Protein AF-A0A343URX8-F1 (afdb_monomer)

Foldseek 3Di:
DQDLPLLLLLLCCLQPPPDPNPVDDDPDPQVNQVSNLVSNLSSLLRRACPKPVHFPQSVVLSVQLCVQSPRDRDDPVSNQVSLQSSQVSRQVRRPQWNKDFQPDTQDDDDPDPHRSRNSSSRSCSSSVSRQNIWIFGPDPPRDIDTTD

Structure (mmCIF, N/CA/C/O backbone):
data_AF-A0A343URX8-F1
#
_entry.id   AF-A0A343URX8-F1
#
loop_
_atom_site.group_PDB
_atom_site.id
_atom_site.type_symbol
_atom_site.label_atom_id
_atom_site.label_alt_id
_atom_site.label_comp_id
_atom_site.label_asym_id
_atom_site.label_entity_id
_atom_site.label_seq_id
_atom_site.pdbx_PDB_ins_code
_atom_site.Cartn_x
_atom_site.Cartn_y
_atom_site.Cartn_z
_atom_site.occupancy
_atom_site.B_iso_or_equiv
_atom_site.auth_seq_id
_atom_site.auth_comp_id
_atom_site.auth_asym_id
_atom_site.auth_atom_id
_atom_site.pdbx_PDB_model_num
ATOM 1 N N . MET A 1 1 ? -11.738 -3.438 5.308 1.00 87.19 1 MET A N 1
ATOM 2 C CA . MET A 1 1 ? -10.927 -4.626 5.073 1.00 87.19 1 MET A CA 1
ATOM 3 C C . MET A 1 1 ? -9.688 -4.323 4.247 1.00 87.19 1 MET A C 1
ATOM 5 O O . MET A 1 1 ? -9.811 -3.884 3.107 1.00 87.19 1 MET A O 1
ATOM 9 N N . ILE A 1 2 ? -8.523 -4.577 4.834 1.00 93.62 2 ILE A N 1
ATOM 10 C CA . ILE A 1 2 ? -7.185 -4.583 4.261 1.00 93.62 2 ILE A CA 1
ATOM 11 C C . ILE A 1 2 ? -7.082 -5.764 3.288 1.00 93.62 2 ILE A C 1
ATOM 13 O O . ILE A 1 2 ? -7.114 -6.930 3.699 1.00 93.62 2 ILE A O 1
ATOM 17 N N . SER A 1 3 ? -6.958 -5.456 1.996 1.00 96.25 3 SER A N 1
ATOM 18 C CA . SER A 1 3 ? -7.017 -6.428 0.900 1.00 96.25 3 SER A CA 1
ATOM 19 C C . SER A 1 3 ? -5.639 -6.737 0.304 1.00 96.25 3 SER A C 1
ATOM 21 O O . SER A 1 3 ? -5.096 -5.968 -0.490 1.00 96.25 3 SER A O 1
ATOM 23 N N . GLU A 1 4 ? -5.095 -7.909 0.643 1.00 96.38 4 GLU A N 1
ATOM 24 C CA . GLU A 1 4 ? -3.841 -8.419 0.063 1.00 96.38 4 GLU A CA 1
ATOM 25 C C . GLU A 1 4 ? -3.935 -8.629 -1.451 1.00 96.38 4 GLU A C 1
ATOM 27 O O . GLU A 1 4 ? -2.989 -8.326 -2.174 1.00 96.38 4 GLU A O 1
ATOM 32 N N . SER A 1 5 ? -5.077 -9.111 -1.949 1.00 96.50 5 SER A N 1
ATOM 33 C CA . SER A 1 5 ? -5.273 -9.332 -3.383 1.00 96.50 5 SER A CA 1
ATOM 34 C C . SER A 1 5 ? -5.309 -8.019 -4.162 1.00 96.50 5 SER A C 1
ATOM 36 O O . SER A 1 5 ? -4.721 -7.941 -5.239 1.00 96.50 5 SER A O 1
ATOM 38 N N . ALA A 1 6 ? -5.922 -6.967 -3.605 1.00 97.06 6 ALA A N 1
ATOM 39 C CA . ALA A 1 6 ? -5.910 -5.639 -4.217 1.00 97.06 6 ALA A CA 1
ATOM 40 C C . ALA A 1 6 ? -4.491 -5.049 -4.243 1.00 97.06 6 ALA A C 1
ATOM 42 O O . ALA A 1 6 ? -4.066 -4.520 -5.268 1.00 97.06 6 ALA A O 1
ATOM 43 N N . PHE A 1 7 ? -3.725 -5.218 -3.157 1.00 97.38 7 PHE A N 1
ATOM 44 C CA . PHE A 1 7 ? -2.315 -4.824 -3.125 1.00 97.38 7 PHE A CA 1
ATOM 45 C C . PHE A 1 7 ? -1.500 -5.532 -4.210 1.00 97.38 7 PHE A C 1
ATOM 47 O O . PHE A 1 7 ? -0.779 -4.888 -4.971 1.00 97.38 7 PHE A O 1
ATOM 54 N N . LYS A 1 8 ? -1.622 -6.865 -4.281 1.00 96.94 8 LYS A N 1
ATOM 55 C CA . LYS A 1 8 ? -0.909 -7.696 -5.255 1.00 96.94 8 LYS A CA 1
ATOM 56 C C . LYS A 1 8 ? -1.239 -7.263 -6.682 1.00 96.94 8 LYS A C 1
ATOM 58 O O . LYS A 1 8 ? -0.317 -7.034 -7.453 1.00 96.94 8 LYS A O 1
ATOM 63 N N . THR A 1 9 ? -2.522 -7.082 -6.995 1.00 96.81 9 THR A N 1
ATOM 64 C CA . THR A 1 9 ? -2.981 -6.682 -8.337 1.00 96.81 9 THR A CA 1
ATOM 65 C C . THR A 1 9 ? -2.315 -5.379 -8.789 1.00 96.81 9 THR A C 1
ATOM 67 O O . THR A 1 9 ? -1.839 -5.271 -9.913 1.00 96.81 9 THR A O 1
ATOM 70 N N . GLU A 1 10 ? -2.221 -4.378 -7.909 1.00 97.19 10 GLU A N 1
ATOM 71 C CA . GLU A 1 10 ? -1.545 -3.117 -8.240 1.00 97.19 10 GLU A CA 1
ATOM 72 C C . GLU A 1 10 ? -0.019 -3.252 -8.330 1.00 97.19 10 GLU A C 1
ATOM 74 O O . GLU A 1 10 ? 0.597 -2.588 -9.165 1.00 97.19 10 GLU A O 1
ATOM 79 N N . LEU A 1 11 ? 0.603 -4.106 -7.508 1.00 95.25 11 LEU A N 1
ATOM 80 C CA . LEU A 1 11 ? 2.029 -4.412 -7.640 1.00 95.25 11 LEU A CA 1
ATOM 81 C C . LEU A 1 11 ? 2.346 -5.030 -9.005 1.00 95.25 11 LEU A C 1
ATOM 83 O O . LEU A 1 11 ? 3.296 -4.619 -9.673 1.00 95.25 11 L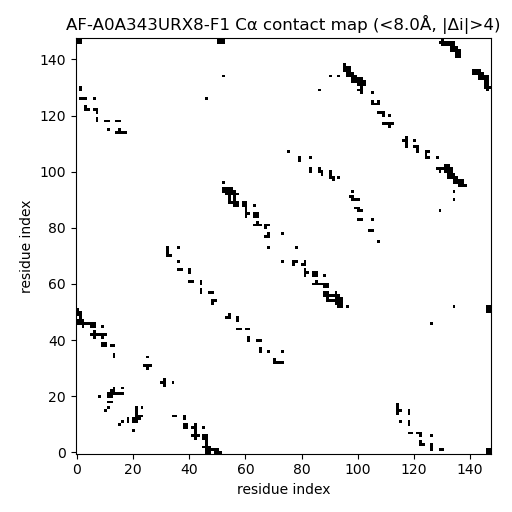EU A O 1
ATOM 87 N N . GLU A 1 12 ? 1.551 -6.012 -9.426 1.00 95.69 12 GLU A N 1
ATOM 88 C CA . GLU A 1 12 ? 1.781 -6.797 -10.641 1.00 95.69 12 GLU A CA 1
ATOM 89 C C . GLU A 1 12 ? 1.890 -5.944 -11.899 1.00 95.69 12 GLU A C 1
ATOM 91 O O . GLU A 1 12 ? 2.728 -6.231 -12.755 1.00 95.69 12 GLU A O 1
ATOM 96 N N . LYS A 1 13 ? 1.158 -4.828 -11.944 1.00 94.88 13 LYS A N 1
ATOM 97 C CA . LYS A 1 13 ? 1.193 -3.842 -13.033 1.00 94.88 13 LYS A CA 1
ATOM 98 C C . LYS A 1 13 ? 2.590 -3.328 -13.370 1.00 94.88 13 LYS A C 1
ATOM 100 O O . LYS A 1 13 ? 2.815 -2.893 -14.499 1.00 94.88 13 LYS A O 1
ATOM 105 N N . PHE A 1 14 ? 3.521 -3.345 -12.416 1.00 91.12 14 PHE A N 1
ATOM 106 C CA . PHE A 1 14 ? 4.895 -2.883 -12.622 1.00 91.12 14 PHE A CA 1
ATOM 107 C C . PHE A 1 14 ? 5.973 -3.870 -12.148 1.00 91.12 14 PHE A C 1
ATOM 109 O O . PHE A 1 14 ? 7.136 -3.678 -12.499 1.00 91.12 14 PHE A O 1
ATOM 116 N N . CYS A 1 15 ? 5.619 -4.911 -11.381 1.00 90.19 15 CYS A N 1
ATOM 117 C CA . CYS A 1 15 ? 6.564 -5.918 -10.885 1.00 90.19 15 CYS A CA 1
ATOM 118 C C . CYS A 1 15 ? 6.564 -7.231 -11.679 1.00 90.19 15 CYS A C 1
ATOM 120 O O . CYS A 1 15 ? 7.556 -7.948 -11.596 1.00 90.19 15 CYS A O 1
ATOM 122 N N . ASN A 1 16 ? 5.488 -7.576 -12.401 1.00 94.50 16 ASN A N 1
ATOM 123 C CA . ASN A 1 16 ? 5.309 -8.911 -12.976 1.00 94.50 16 ASN A CA 1
ATOM 124 C C . ASN A 1 16 ? 5.042 -8.852 -14.492 1.00 94.50 16 ASN A C 1
ATOM 126 O O . ASN A 1 16 ? 3.891 -8.669 -14.884 1.00 94.50 16 ASN A O 1
ATOM 130 N N . PRO A 1 17 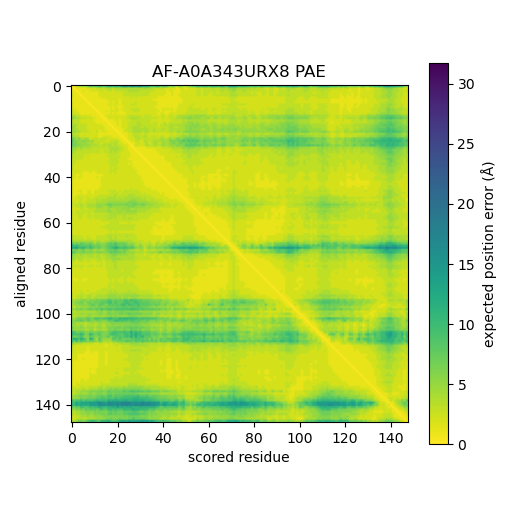? 6.052 -9.076 -15.354 1.00 93.00 17 PRO A N 1
ATOM 131 C CA . PRO A 1 17 ? 5.879 -9.033 -16.808 1.00 93.00 17 PRO A CA 1
ATOM 132 C C . PRO A 1 17 ? 4.974 -10.138 -17.371 1.00 93.00 17 PRO A C 1
ATOM 134 O O . PRO A 1 17 ? 4.579 -10.070 -18.532 1.00 93.00 17 PRO A O 1
ATOM 137 N N . HIS A 1 18 ? 4.644 -11.159 -16.576 1.00 93.81 18 HIS A N 1
ATOM 138 C CA . HIS A 1 18 ? 3.724 -12.227 -16.969 1.00 93.81 18 HIS A CA 1
ATOM 139 C C . HIS A 1 18 ? 2.278 -11.967 -16.523 1.00 93.81 18 HIS A C 1
ATOM 141 O O . HIS A 1 18 ? 1.394 -12.758 -16.851 1.00 93.81 18 HIS A O 1
ATOM 147 N N . SER A 1 19 ? 2.022 -10.893 -15.768 1.00 93.81 19 SER A N 1
ATOM 148 C CA . SER A 1 19 ? 0.663 -10.522 -15.374 1.00 93.81 19 SER A CA 1
ATOM 149 C C . SER A 1 19 ? -0.114 -9.963 -16.573 1.00 93.81 19 SER A C 1
ATOM 151 O O . SER A 1 19 ? 0.445 -9.173 -17.340 1.00 93.81 19 SER A O 1
ATOM 153 N N . PRO A 1 20 ? -1.411 -10.296 -16.727 1.00 92.38 20 PRO A N 1
ATOM 154 C CA . PRO A 1 20 ? -2.267 -9.655 -17.726 1.00 92.38 20 PRO A CA 1
ATOM 155 C C . PRO A 1 20 ? -2.423 -8.143 -17.500 1.00 92.38 20 PRO A C 1
ATOM 157 O O . PRO A 1 20 ? -2.730 -7.419 -18.444 1.00 92.38 20 PRO A O 1
ATOM 160 N N . ASP A 1 21 ? -2.182 -7.664 -16.277 1.00 91.75 21 ASP A N 1
ATOM 161 C CA . ASP A 1 21 ? -2.294 -6.252 -15.907 1.00 91.75 21 ASP A CA 1
ATOM 162 C C . ASP A 1 21 ? -0.970 -5.482 -16.068 1.00 91.75 21 ASP A C 1
ATOM 164 O O . ASP A 1 21 ? -0.901 -4.284 -15.779 1.00 91.75 21 ASP A O 1
ATOM 168 N N . TYR A 1 22 ? 0.100 -6.141 -16.526 1.00 94.06 22 TYR A N 1
ATOM 169 C CA . TYR A 1 22 ? 1.411 -5.519 -16.676 1.00 94.06 22 TYR A CA 1
ATOM 170 C C . TYR A 1 22 ? 1.387 -4.350 -17.671 1.00 94.06 22 TYR A C 1
ATOM 172 O O . TYR A 1 22 ? 0.994 -4.487 -18.828 1.00 94.06 22 TYR A O 1
ATOM 180 N N . LEU A 1 23 ? 1.877 -3.184 -17.243 1.00 92.88 23 LEU A N 1
ATOM 181 C CA . LEU A 1 23 ? 1.834 -1.943 -18.030 1.00 92.88 23 LEU A CA 1
ATOM 182 C C . LEU A 1 23 ? 3.007 -1.791 -19.015 1.00 92.88 23 LEU A C 1
ATOM 184 O O . LEU A 1 23 ? 3.220 -0.706 -19.577 1.00 92.88 23 LEU A O 1
ATOM 188 N N . GLY A 1 24 ? 3.781 -2.858 -19.208 1.00 91.19 24 GLY A N 1
ATOM 189 C CA . GLY A 1 24 ? 4.948 -2.887 -20.079 1.00 91.19 24 GLY A CA 1
ATOM 190 C C . GLY A 1 24 ? 6.182 -2.208 -19.483 1.00 91.19 24 GLY A C 1
ATOM 191 O O . GLY A 1 24 ? 6.104 -1.401 -18.546 1.00 91.19 24 GLY A O 1
ATOM 192 N N . ASP A 1 25 ? 7.330 -2.497 -20.092 1.00 90.31 25 ASP A N 1
ATOM 193 C CA . ASP A 1 25 ? 8.606 -1.940 -19.665 1.00 90.31 25 ASP A CA 1
ATOM 194 C C . ASP A 1 25 ? 8.687 -0.422 -19.923 1.00 90.31 25 ASP A C 1
ATOM 196 O O . ASP A 1 25 ? 8.366 0.069 -21.016 1.00 90.31 25 ASP A O 1
ATOM 200 N N . PRO A 1 26 ? 9.140 0.361 -18.931 1.00 90.94 26 PRO A N 1
ATOM 201 C CA . PRO A 1 26 ? 9.395 1.782 -19.108 1.00 90.94 26 PRO A CA 1
ATOM 202 C C . PRO A 1 26 ? 10.587 2.014 -20.050 1.00 90.94 26 PRO A C 1
ATOM 204 O O . PRO A 1 26 ? 11.646 1.417 -19.900 1.00 90.94 26 PRO A O 1
ATOM 207 N N . GLN A 1 27 ? 10.443 2.959 -20.983 1.00 93.06 27 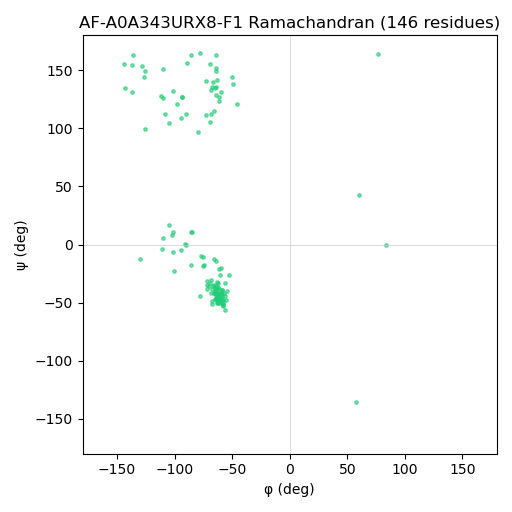GLN A N 1
ATOM 208 C CA . GLN A 1 27 ? 11.481 3.279 -21.978 1.00 93.06 27 GLN A CA 1
ATOM 209 C C . GLN A 1 27 ? 12.663 4.077 -21.404 1.00 93.06 27 GLN A C 1
ATOM 211 O O . GLN A 1 27 ? 13.728 4.149 -22.010 1.00 93.06 27 GLN A O 1
ATOM 216 N N . THR A 1 28 ? 12.480 4.718 -20.246 1.00 93.88 28 THR A N 1
ATOM 217 C CA . THR A 1 28 ? 13.519 5.522 -19.593 1.00 93.88 28 THR A CA 1
ATOM 218 C C . THR A 1 28 ? 13.544 5.260 -18.095 1.00 93.88 28 THR A C 1
ATOM 220 O O . THR A 1 28 ? 12.527 4.921 -17.484 1.00 93.88 28 THR A O 1
ATOM 223 N N . ARG A 1 29 ? 14.707 5.490 -17.475 1.00 91.06 29 ARG A N 1
ATOM 224 C CA . ARG A 1 29 ? 14.887 5.358 -16.023 1.00 91.06 29 ARG A CA 1
ATOM 225 C C . ARG A 1 29 ? 13.927 6.250 -15.233 1.00 91.06 29 ARG A C 1
ATOM 227 O O . ARG A 1 29 ? 13.365 5.802 -14.242 1.00 91.06 29 ARG A O 1
ATOM 234 N N . THR A 1 30 ? 13.711 7.488 -15.674 1.00 92.38 30 THR A N 1
ATOM 235 C CA . THR A 1 30 ? 12.793 8.427 -15.011 1.00 92.38 30 THR A CA 1
ATOM 236 C C . THR A 1 30 ? 11.359 7.902 -15.012 1.00 92.38 30 THR A C 1
ATOM 238 O O . THR A 1 30 ? 10.705 7.912 -13.973 1.00 92.38 30 THR A O 1
ATOM 241 N N . ILE A 1 31 ? 10.890 7.371 -16.148 1.00 91.38 31 ILE A N 1
ATOM 242 C CA . ILE A 1 31 ? 9.554 6.767 -16.242 1.00 91.38 31 ILE A CA 1
ATOM 243 C C . ILE A 1 31 ? 9.473 5.514 -15.363 1.00 91.38 31 ILE A C 1
ATOM 245 O O . ILE A 1 31 ? 8.446 5.289 -14.728 1.00 91.38 31 ILE A O 1
ATOM 249 N N . ALA A 1 32 ? 10.547 4.722 -15.284 1.00 90.94 32 ALA A N 1
ATOM 250 C CA . ALA A 1 32 ? 10.604 3.541 -14.425 1.00 90.94 32 ALA A CA 1
ATOM 251 C C . ALA A 1 32 ? 10.435 3.893 -12.941 1.00 90.94 32 ALA A C 1
ATOM 253 O O . ALA A 1 32 ? 9.598 3.300 -12.264 1.00 90.94 32 ALA A O 1
ATOM 254 N N . ILE A 1 33 ? 11.181 4.892 -12.458 1.00 91.12 33 ILE A N 1
ATOM 255 C CA . ILE A 1 33 ? 11.097 5.377 -11.073 1.00 91.12 33 ILE A CA 1
ATOM 256 C C . ILE A 1 33 ? 9.692 5.903 -10.781 1.00 91.12 33 ILE A C 1
ATOM 258 O O . ILE A 1 33 ? 9.070 5.498 -9.803 1.00 91.12 33 ILE A O 1
ATOM 262 N N . GLN A 1 34 ? 9.159 6.750 -11.664 1.00 92.00 34 GLN A N 1
ATOM 263 C CA . GLN A 1 34 ? 7.817 7.298 -11.511 1.00 92.00 34 GLN A CA 1
ATOM 264 C C . GLN A 1 34 ? 6.765 6.178 -11.436 1.00 92.00 34 GLN A C 1
ATOM 266 O O . GLN A 1 34 ? 5.992 6.120 -10.483 1.00 92.00 34 GLN A O 1
ATOM 271 N N . ARG A 1 35 ? 6.776 5.227 -12.381 1.00 91.56 35 ARG A N 1
ATOM 272 C CA . ARG A 1 35 ? 5.841 4.089 -12.384 1.00 91.56 35 ARG A CA 1
ATOM 273 C C . ARG A 1 35 ? 5.951 3.237 -11.125 1.00 91.56 35 ARG A C 1
ATOM 275 O O . ARG A 1 35 ? 4.915 2.865 -10.586 1.00 91.56 35 ARG A O 1
ATOM 282 N N . ALA A 1 36 ? 7.160 2.963 -10.636 1.00 91.69 36 ALA A N 1
ATOM 283 C CA . ALA A 1 36 ? 7.349 2.223 -9.392 1.00 91.69 36 ALA A CA 1
ATOM 284 C C . ALA A 1 36 ? 6.769 2.987 -8.188 1.00 91.69 36 ALA A C 1
ATOM 286 O O . ALA A 1 36 ? 6.008 2.417 -7.409 1.00 91.69 36 ALA A O 1
ATOM 287 N N . ASN A 1 37 ? 7.052 4.289 -8.069 1.00 93.56 37 ASN A N 1
ATOM 288 C CA . ASN A 1 37 ? 6.542 5.129 -6.981 1.00 93.56 37 ASN A CA 1
ATOM 289 C C . ASN A 1 37 ? 5.004 5.205 -7.009 1.00 93.56 37 ASN A C 1
ATOM 291 O O . ASN A 1 37 ? 4.355 5.035 -5.973 1.00 93.56 37 ASN A O 1
ATOM 295 N N . GLN A 1 38 ? 4.409 5.407 -8.192 1.00 93.56 38 GLN A N 1
ATOM 296 C CA . GLN A 1 38 ? 2.954 5.388 -8.375 1.00 93.56 38 GLN A CA 1
ATOM 297 C C . GLN A 1 38 ? 2.344 4.006 -8.106 1.00 93.56 38 GLN A C 1
ATOM 299 O O . GLN A 1 38 ? 1.285 3.914 -7.488 1.00 93.56 38 GLN A O 1
ATOM 304 N N . GLY A 1 39 ? 2.996 2.937 -8.554 1.00 94.94 39 GLY A N 1
ATOM 305 C CA . GLY A 1 39 ? 2.531 1.571 -8.360 1.00 94.94 39 GLY A CA 1
ATOM 306 C C . GLY A 1 39 ? 2.468 1.194 -6.881 1.00 94.94 39 GLY A C 1
ATOM 307 O O . GLY A 1 39 ? 1.428 0.742 -6.407 1.00 94.94 39 GLY A O 1
ATOM 308 N N . TRP A 1 40 ? 3.527 1.483 -6.120 1.00 95.94 40 TRP A N 1
ATOM 309 C CA . TRP A 1 40 ? 3.554 1.261 -4.672 1.00 95.94 40 TRP A CA 1
ATOM 310 C C . TRP A 1 40 ? 2.450 2.017 -3.930 1.00 95.94 40 TRP A C 1
ATOM 312 O O . TRP A 1 40 ? 1.739 1.431 -3.112 1.00 95.94 40 TRP A O 1
ATOM 322 N N . VAL A 1 41 ? 2.271 3.311 -4.215 1.00 96.69 41 VAL A N 1
ATOM 323 C CA . VAL A 1 41 ? 1.246 4.101 -3.517 1.00 96.69 41 VAL A CA 1
ATOM 324 C C . VAL A 1 41 ? -0.174 3.688 -3.905 1.00 96.69 41 VAL A C 1
ATOM 326 O O . VAL A 1 41 ? -1.080 3.741 -3.072 1.00 96.69 41 VAL A O 1
ATOM 329 N N . ASN A 1 42 ? -0.388 3.260 -5.152 1.00 97.38 42 ASN A N 1
ATOM 330 C CA . ASN A 1 42 ? -1.674 2.727 -5.586 1.00 97.38 42 ASN A CA 1
ATOM 331 C C . ASN A 1 42 ? -1.962 1.385 -4.912 1.00 97.38 42 ASN A C 1
ATOM 333 O O . ASN A 1 42 ? -3.069 1.212 -4.417 1.00 97.38 42 ASN A O 1
ATOM 337 N N . ALA A 1 43 ? -0.971 0.498 -4.790 1.00 97.81 43 ALA A N 1
ATOM 338 C CA . ALA A 1 43 ? -1.117 -0.765 -4.069 1.00 97.81 43 ALA A CA 1
ATOM 339 C C . ALA A 1 43 ? -1.501 -0.554 -2.599 1.00 97.81 43 ALA A C 1
ATOM 341 O O . ALA A 1 43 ? -2.452 -1.168 -2.115 1.00 97.81 43 ALA A O 1
ATOM 342 N N . LEU A 1 44 ? -0.827 0.366 -1.899 1.00 97.56 44 LEU A N 1
ATOM 343 C CA . LEU A 1 44 ? -1.171 0.733 -0.518 1.00 97.56 44 LEU A CA 1
ATOM 344 C C . LEU A 1 44 ? -2.594 1.287 -0.411 1.00 97.56 44 LEU A C 1
ATOM 346 O O . LEU A 1 44 ? -3.359 0.874 0.461 1.00 97.56 44 LEU A O 1
ATOM 350 N N . TYR A 1 45 ? -2.955 2.207 -1.309 1.00 97.44 45 TYR A N 1
ATOM 351 C CA . TYR A 1 45 ? -4.292 2.786 -1.348 1.00 97.44 45 TYR A CA 1
ATOM 352 C C . TYR A 1 45 ? -5.361 1.722 -1.592 1.00 97.44 45 TYR A C 1
ATOM 354 O O . TYR A 1 45 ? -6.313 1.638 -0.829 1.00 97.44 45 TYR A O 1
ATOM 362 N N . GLU A 1 46 ? -5.202 0.879 -2.607 1.00 96.69 46 GLU A N 1
ATOM 363 C CA . GLU A 1 46 ? -6.170 -0.166 -2.939 1.00 96.69 46 GLU A CA 1
ATOM 364 C C . GLU A 1 46 ? -6.267 -1.238 -1.841 1.00 96.69 46 GLU A C 1
ATOM 366 O O . GLU A 1 46 ? -7.374 -1.687 -1.539 1.00 96.69 46 GLU A O 1
ATOM 371 N N . CYS A 1 47 ? -5.156 -1.575 -1.165 1.00 96.12 47 CYS A N 1
ATOM 372 C CA . CYS A 1 47 ? -5.184 -2.451 0.014 1.00 96.12 47 CYS A CA 1
ATOM 373 C C . CYS A 1 47 ? -6.008 -1.829 1.147 1.00 96.12 47 CYS A C 1
ATOM 375 O O . CYS A 1 47 ? -6.785 -2.541 1.774 1.00 96.12 47 CYS A O 1
ATOM 377 N N . ALA A 1 48 ? -5.877 -0.522 1.407 1.00 95.62 48 ALA A N 1
ATOM 378 C CA . ALA A 1 48 ? -6.375 0.100 2.635 1.00 95.62 48 ALA A CA 1
ATOM 379 C C . ALA A 1 48 ? -7.570 1.063 2.472 1.00 95.62 48 ALA A C 1
ATOM 381 O O . ALA A 1 48 ? -8.097 1.541 3.473 1.00 95.62 48 ALA A O 1
ATOM 382 N N . LYS A 1 49 ? -8.053 1.358 1.258 1.00 93.00 49 LYS A N 1
ATOM 383 C CA . LYS A 1 49 ? -9.124 2.358 1.035 1.00 93.00 49 LYS A CA 1
ATOM 384 C C . LYS A 1 49 ? -10.445 2.024 1.731 1.00 93.00 49 LYS A C 1
ATOM 386 O O . LYS A 1 49 ? -11.203 2.927 2.059 1.00 93.00 49 LYS A O 1
ATOM 391 N N . ASN A 1 50 ? -10.696 0.738 1.968 1.00 91.69 50 ASN A N 1
ATOM 392 C CA . ASN A 1 50 ? -11.889 0.238 2.649 1.00 91.69 50 ASN A CA 1
ATOM 393 C C . ASN A 1 50 ? -11.593 -0.213 4.085 1.00 91.69 50 ASN A C 1
ATOM 395 O O . ASN A 1 50 ? -12.366 -1.004 4.622 1.00 91.69 50 ASN A O 1
ATOM 399 N N . ILE A 1 51 ? -10.461 0.190 4.675 1.00 92.88 51 ILE A N 1
ATOM 400 C CA . ILE A 1 51 ? -10.070 -0.147 6.053 1.00 92.88 51 ILE A CA 1
ATOM 401 C C . ILE A 1 51 ? -11.207 0.144 7.038 1.00 92.88 51 ILE A C 1
ATOM 403 O O . ILE A 1 51 ? -11.969 1.088 6.843 1.00 92.88 51 ILE A O 1
ATOM 407 N N . SER A 1 52 ? -11.346 -0.691 8.065 1.00 90.12 52 SER A N 1
ATOM 408 C CA . SER A 1 52 ? -12.250 -0.430 9.181 1.00 90.12 52 SER A CA 1
ATOM 409 C C . SER A 1 52 ? -11.433 -0.165 10.446 1.00 90.12 52 SER A C 1
ATOM 411 O O . SER A 1 52 ? -10.588 -1.001 10.775 1.00 90.12 52 SER A O 1
ATOM 413 N N . PRO A 1 53 ? -11.679 0.948 11.157 1.00 89.94 53 PRO A N 1
ATOM 414 C CA . PRO A 1 53 ? -12.618 2.030 10.828 1.00 89.94 53 PRO A CA 1
ATOM 415 C C . PRO A 1 53 ? -12.254 2.793 9.544 1.00 89.94 53 PRO A C 1
ATOM 417 O O . PRO A 1 53 ? -11.078 2.926 9.211 1.00 89.94 53 PRO A O 1
ATOM 420 N N . VAL A 1 54 ? -13.260 3.309 8.825 1.00 91.62 54 VAL A N 1
ATOM 421 C CA . VAL A 1 54 ? -13.038 4.018 7.550 1.00 91.62 54 VAL A CA 1
ATOM 422 C C . VAL A 1 54 ? -12.225 5.288 7.780 1.00 91.62 54 VAL A C 1
ATOM 424 O O . VAL A 1 54 ? -12.580 6.130 8.604 1.00 91.62 54 VAL A O 1
ATOM 427 N N . SER A 1 55 ? -11.148 5.438 7.009 1.00 94.56 55 SER A N 1
ATOM 428 C CA . SER A 1 55 ? -10.314 6.636 7.023 1.00 94.56 55 SER A CA 1
ATOM 429 C C . SER A 1 55 ? -10.740 7.634 5.948 1.00 94.56 55 SER A C 1
ATOM 431 O O . SER A 1 55 ? -10.754 7.314 4.759 1.00 94.56 55 SER A O 1
ATOM 433 N N . THR A 1 56 ? -10.990 8.885 6.337 1.00 95.12 56 THR A N 1
ATOM 434 C CA . THR A 1 56 ? -11.199 9.997 5.392 1.00 95.12 56 THR A CA 1
ATOM 435 C C . THR A 1 56 ? -9.899 10.481 4.746 1.00 95.12 56 THR A C 1
ATOM 437 O O . THR A 1 56 ? -9.933 11.241 3.780 1.00 95.12 56 THR A O 1
ATOM 440 N N . ASN A 1 57 ? -8.744 10.028 5.245 1.00 96.00 57 ASN A N 1
ATOM 441 C CA . ASN A 1 57 ? -7.425 10.493 4.822 1.00 96.00 57 ASN A CA 1
ATOM 442 C C . ASN A 1 57 ? -6.724 9.534 3.854 1.00 96.00 57 ASN A C 1
ATOM 444 O O . ASN A 1 57 ? -5.553 9.744 3.554 1.00 96.00 57 ASN A O 1
ATOM 448 N N . ALA A 1 58 ? -7.398 8.515 3.308 1.00 93.56 58 ALA A N 1
ATOM 449 C CA . ALA A 1 58 ? -6.764 7.555 2.396 1.00 93.56 58 ALA A CA 1
ATOM 450 C C . ALA A 1 58 ? -6.066 8.228 1.192 1.00 93.56 58 ALA A C 1
ATOM 452 O O . ALA A 1 58 ? -4.953 7.854 0.828 1.00 93.56 58 ALA A O 1
ATOM 453 N N . ASN A 1 59 ? -6.666 9.273 0.608 1.00 95.12 59 ASN A N 1
ATOM 454 C CA . ASN A 1 59 ? -6.029 10.052 -0.463 1.00 95.12 59 ASN A CA 1
ATOM 455 C C . ASN A 1 59 ? -4.881 10.939 0.045 1.00 95.12 59 ASN A C 1
ATOM 457 O O . ASN A 1 59 ? -3.854 11.051 -0.623 1.00 95.12 59 ASN A O 1
ATOM 461 N N . ALA A 1 60 ? -5.022 11.539 1.230 1.00 97.06 60 ALA A N 1
ATOM 462 C CA . ALA A 1 60 ? -3.948 12.315 1.851 1.00 97.06 60 ALA A CA 1
ATOM 463 C C . ALA A 1 60 ? -2.736 11.425 2.183 1.00 97.06 60 ALA A C 1
ATOM 465 O O . ALA A 1 60 ? -1.597 11.840 1.989 1.00 97.06 60 ALA A O 1
ATOM 466 N N . ALA A 1 61 ? -2.970 10.170 2.575 1.00 97.31 61 ALA A N 1
ATOM 467 C CA . ALA A 1 61 ? -1.928 9.179 2.805 1.00 97.31 61 ALA A CA 1
ATOM 468 C C . ALA A 1 61 ? -1.131 8.882 1.526 1.00 97.31 61 ALA A C 1
ATOM 470 O O . ALA A 1 61 ? 0.093 8.758 1.588 1.00 97.31 61 ALA A O 1
ATOM 471 N N . LYS A 1 62 ? -1.782 8.863 0.349 1.00 97.25 62 LYS A N 1
ATOM 472 C CA . LYS A 1 62 ? -1.067 8.759 -0.937 1.00 97.25 62 LYS A CA 1
ATOM 473 C C . LYS A 1 62 ? -0.108 9.927 -1.146 1.00 97.25 62 LYS A C 1
ATOM 475 O O . LYS A 1 62 ? 1.036 9.726 -1.546 1.00 97.25 62 LYS A O 1
ATOM 480 N N . ALA A 1 63 ? -0.578 11.146 -0.892 1.00 96.50 63 ALA A N 1
ATOM 481 C CA . ALA A 1 63 ? 0.238 12.344 -1.045 1.00 96.50 63 ALA A CA 1
ATOM 482 C C . ALA A 1 63 ? 1.417 12.350 -0.059 1.00 96.50 63 ALA A C 1
ATOM 484 O O . ALA A 1 63 ? 2.536 12.652 -0.465 1.00 96.50 63 ALA A O 1
ATOM 485 N N . ALA A 1 64 ? 1.190 11.942 1.194 1.00 97.00 64 ALA A N 1
ATOM 486 C CA . ALA A 1 64 ? 2.240 11.804 2.202 1.00 97.00 64 ALA A CA 1
ATOM 487 C C . ALA A 1 64 ? 3.312 10.791 1.775 1.00 97.00 64 ALA A C 1
ATOM 489 O O . ALA A 1 64 ? 4.499 11.100 1.832 1.00 97.00 64 ALA A O 1
ATOM 490 N N . PHE A 1 65 ? 2.903 9.621 1.268 1.00 96.94 65 PHE A N 1
ATOM 491 C CA . PHE A 1 65 ? 3.826 8.632 0.709 1.00 96.94 65 PHE A CA 1
ATOM 492 C C . PHE A 1 65 ? 4.682 9.245 -0.403 1.00 96.94 65 PHE A C 1
ATOM 494 O O . PHE A 1 65 ? 5.907 9.248 -0.308 1.00 96.94 65 PHE A O 1
ATOM 501 N N . LEU A 1 66 ? 4.042 9.808 -1.435 1.00 95.44 66 LEU A N 1
ATOM 502 C CA . LEU A 1 66 ? 4.732 10.374 -2.598 1.00 95.44 66 LEU A CA 1
ATOM 503 C C . LEU A 1 66 ? 5.651 11.546 -2.228 1.00 95.44 66 LEU A C 1
ATOM 505 O O . LEU A 1 66 ? 6.703 11.700 -2.843 1.00 95.44 66 LEU A O 1
ATOM 509 N N . GLY A 1 67 ? 5.287 12.333 -1.213 1.00 94.75 67 GLY A N 1
ATOM 510 C CA . GLY A 1 67 ? 6.121 13.412 -0.685 1.00 94.75 67 GLY A CA 1
ATOM 511 C C . GLY A 1 67 ? 7.439 12.922 -0.082 1.00 94.75 67 GLY A C 1
ATOM 512 O O . GLY A 1 67 ? 8.444 13.616 -0.203 1.00 94.75 67 GLY A O 1
ATOM 513 N N . ILE A 1 68 ? 7.459 11.722 0.512 1.00 94.94 68 ILE A N 1
ATOM 514 C CA . ILE A 1 68 ? 8.685 11.105 1.041 1.00 94.94 68 ILE A CA 1
ATOM 515 C C . ILE A 1 68 ? 9.532 10.492 -0.072 1.00 94.94 68 ILE A C 1
ATOM 517 O O . ILE A 1 68 ? 10.748 10.663 -0.068 1.00 94.94 68 ILE A O 1
ATOM 521 N N . VAL A 1 69 ? 8.919 9.775 -1.021 1.00 93.25 69 VAL A N 1
ATOM 522 C CA . VAL A 1 69 ? 9.699 9.115 -2.084 1.00 93.25 69 VAL A CA 1
ATOM 523 C C . VAL A 1 69 ? 10.303 10.122 -3.062 1.00 93.25 69 VAL A C 1
ATOM 525 O O . VAL A 1 69 ? 11.400 9.914 -3.579 1.00 93.25 69 V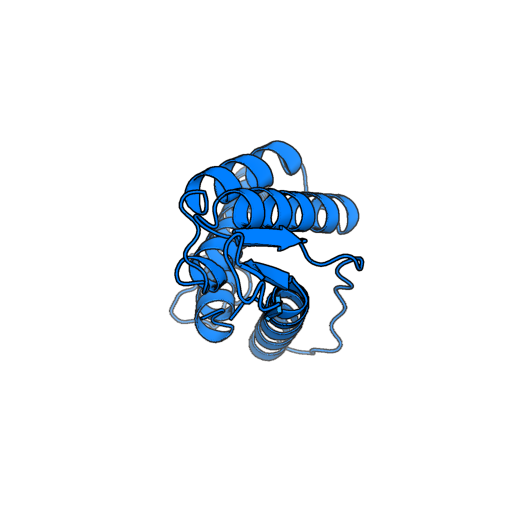AL A O 1
ATOM 528 N N . GLY A 1 70 ? 9.580 11.208 -3.342 1.00 87.62 70 GLY A N 1
ATOM 529 C CA . GLY A 1 70 ? 9.991 12.208 -4.317 1.00 87.62 70 GLY A CA 1
ATOM 530 C C . GLY A 1 70 ? 10.209 11.609 -5.711 1.00 87.62 70 GLY A C 1
ATOM 531 O O . GLY A 1 70 ? 9.396 10.826 -6.212 1.00 87.62 70 GLY A O 1
ATOM 532 N N . ILE A 1 71 ? 11.315 12.006 -6.344 1.00 83.75 71 ILE A N 1
ATOM 533 C CA . ILE A 1 71 ? 11.705 11.596 -7.706 1.00 83.75 71 ILE A CA 1
ATOM 534 C C . ILE A 1 71 ? 12.922 10.659 -7.734 1.00 83.75 71 ILE A C 1
ATOM 536 O O . ILE A 1 71 ? 13.429 10.338 -8.808 1.00 83.75 71 ILE A O 1
ATOM 540 N N . GLU A 1 72 ? 13.405 10.245 -6.564 1.00 76.25 72 GLU A N 1
ATOM 541 C CA . GLU A 1 72 ? 14.621 9.448 -6.421 1.00 76.25 72 GLU A CA 1
ATOM 542 C C . GLU A 1 72 ? 14.349 7.948 -6.581 1.00 76.25 72 GLU A C 1
ATOM 544 O O . GLU A 1 72 ? 13.212 7.476 -6.485 1.00 76.25 72 GLU A O 1
ATOM 549 N N . VAL A 1 73 ? 15.416 7.171 -6.808 1.00 83.62 73 VAL A N 1
ATOM 550 C CA . VAL A 1 73 ? 15.324 5.706 -6.745 1.00 83.62 73 VAL A CA 1
ATOM 551 C C . VAL A 1 73 ? 14.921 5.297 -5.333 1.00 83.62 73 VAL A C 1
ATOM 553 O O . VAL A 1 73 ? 15.611 5.604 -4.362 1.00 83.62 73 VAL A O 1
ATOM 556 N N . MET A 1 74 ? 13.824 4.555 -5.232 1.00 87.56 74 MET A N 1
ATOM 557 C CA . MET A 1 74 ? 13.300 4.079 -3.961 1.00 87.56 74 MET A CA 1
ATOM 558 C C . MET A 1 74 ? 14.232 3.022 -3.348 1.00 87.56 74 MET A C 1
ATOM 560 O O . MET A 1 74 ? 14.278 1.875 -3.793 1.00 87.56 74 MET A O 1
ATOM 564 N N . THR A 1 75 ? 14.979 3.411 -2.314 1.00 89.25 75 THR A N 1
ATOM 565 C CA . THR A 1 75 ? 15.705 2.473 -1.447 1.00 89.25 75 THR A CA 1
ATOM 566 C C . THR A 1 75 ? 14.743 1.816 -0.454 1.00 89.25 75 THR A C 1
ATOM 568 O O . THR A 1 75 ? 13.630 2.300 -0.238 1.00 89.25 75 THR A O 1
ATOM 571 N N . LEU A 1 76 ? 15.172 0.726 0.191 1.00 87.12 76 LEU A N 1
ATOM 572 C CA . LEU A 1 76 ? 14.366 0.078 1.231 1.00 87.12 76 LEU A CA 1
ATOM 573 C C . LEU A 1 76 ? 14.053 1.033 2.395 1.00 87.12 76 LEU A C 1
ATOM 575 O O . LEU A 1 76 ? 12.928 1.040 2.883 1.00 87.12 76 LEU A O 1
ATOM 579 N N . GLU A 1 77 ? 15.015 1.863 2.801 1.00 89.31 77 GLU A N 1
ATOM 580 C CA . GLU A 1 77 ? 14.838 2.851 3.872 1.00 89.31 77 GLU A CA 1
ATOM 581 C C . GLU A 1 77 ? 13.794 3.915 3.499 1.00 89.31 77 GLU A C 1
ATOM 583 O O . GLU A 1 77 ? 12.881 4.192 4.279 1.00 89.31 77 GLU A O 1
ATOM 588 N N . ILE A 1 78 ? 13.866 4.454 2.274 1.00 92.25 78 ILE A N 1
ATOM 589 C CA . ILE A 1 78 ? 12.878 5.418 1.769 1.00 92.25 78 ILE A CA 1
ATOM 590 C C . ILE A 1 78 ? 11.493 4.771 1.708 1.00 92.25 78 ILE A C 1
ATOM 592 O O . ILE A 1 78 ? 10.518 5.378 2.147 1.00 92.25 78 ILE A O 1
ATOM 596 N N . LEU A 1 79 ? 11.397 3.534 1.207 1.00 92.50 79 LEU A N 1
ATOM 597 C CA . LEU A 1 79 ? 10.133 2.803 1.150 1.00 92.50 79 LEU A CA 1
ATOM 598 C C . LEU A 1 79 ? 9.548 2.592 2.552 1.00 92.50 79 LEU A C 1
ATOM 600 O O . LEU A 1 79 ? 8.376 2.881 2.769 1.00 92.50 79 LEU A O 1
ATOM 604 N N . GLN A 1 80 ? 10.350 2.136 3.517 1.00 91.75 80 GLN A N 1
ATOM 605 C CA . GLN A 1 80 ? 9.910 1.940 4.902 1.00 91.75 80 GLN A CA 1
ATOM 606 C C . GLN A 1 80 ? 9.390 3.237 5.520 1.00 91.75 80 GLN A C 1
ATOM 608 O O . GLN A 1 80 ? 8.319 3.243 6.134 1.00 91.75 80 GLN A O 1
ATOM 613 N N . HIS A 1 81 ? 10.109 4.343 5.325 1.00 92.12 81 HIS A N 1
ATOM 614 C CA . HIS A 1 81 ? 9.672 5.641 5.815 1.00 92.12 81 HIS A CA 1
ATOM 615 C C . HIS A 1 81 ? 8.370 6.087 5.132 1.00 92.12 81 HIS A C 1
ATOM 617 O O . HIS A 1 81 ? 7.419 6.461 5.818 1.00 92.12 81 HIS A O 1
ATOM 623 N N . ALA A 1 82 ? 8.275 5.973 3.806 1.00 95.25 82 ALA A N 1
ATOM 624 C CA . ALA A 1 82 ? 7.091 6.369 3.048 1.00 95.25 82 ALA A CA 1
ATOM 625 C C . ALA A 1 82 ? 5.849 5.540 3.422 1.00 95.25 82 ALA A C 1
ATOM 627 O O . ALA A 1 82 ? 4.774 6.103 3.629 1.00 95.25 82 ALA A O 1
ATOM 628 N N . VAL A 1 83 ? 5.987 4.216 3.573 1.00 95.62 83 VAL A N 1
ATOM 629 C CA . VAL A 1 83 ? 4.900 3.326 4.023 1.00 95.62 83 VAL A CA 1
ATOM 630 C C . VAL A 1 83 ? 4.473 3.657 5.458 1.00 95.62 83 VAL A C 1
ATOM 632 O O . VAL A 1 83 ? 3.280 3.663 5.760 1.00 95.62 83 VAL A O 1
ATOM 635 N N . SER A 1 84 ? 5.420 3.993 6.337 1.00 94.75 84 SER A N 1
ATOM 636 C CA . SER A 1 84 ? 5.109 4.406 7.713 1.00 94.75 84 SER A CA 1
ATOM 637 C C . SER A 1 84 ? 4.334 5.724 7.749 1.00 94.75 84 SER A C 1
ATOM 639 O O . SER A 1 84 ? 3.335 5.831 8.459 1.00 94.75 84 SER A O 1
ATOM 641 N N . GLN A 1 85 ? 4.728 6.702 6.926 1.00 95.88 85 GLN A N 1
ATOM 642 C CA . GLN A 1 85 ? 4.001 7.969 6.800 1.00 95.88 85 GLN A CA 1
ATOM 643 C C . GLN A 1 85 ? 2.616 7.790 6.170 1.00 95.88 85 GLN A C 1
ATOM 645 O O . GLN A 1 85 ? 1.658 8.440 6.597 1.00 95.88 85 GLN A O 1
ATOM 650 N N . PHE A 1 86 ? 2.477 6.871 5.209 1.00 97.31 86 PHE A N 1
ATOM 651 C CA . PHE A 1 86 ? 1.174 6.473 4.681 1.00 97.31 86 PHE A CA 1
ATOM 652 C C . PHE A 1 86 ? 0.271 5.947 5.806 1.00 97.31 86 PHE A C 1
ATOM 654 O O . PHE A 1 86 ? -0.838 6.448 5.983 1.00 97.31 86 PHE A O 1
ATOM 661 N N . ALA A 1 87 ? 0.751 4.982 6.597 1.00 96.50 87 ALA A N 1
ATOM 662 C CA . ALA A 1 87 ? -0.025 4.369 7.673 1.00 96.50 87 ALA A CA 1
ATOM 663 C C . ALA A 1 87 ? -0.404 5.378 8.770 1.00 96.50 87 ALA A C 1
ATOM 665 O O . ALA A 1 87 ? -1.553 5.403 9.207 1.00 96.50 87 ALA A O 1
ATOM 666 N N . LEU A 1 88 ? 0.524 6.255 9.171 1.00 95.56 88 LEU A N 1
ATOM 667 C CA . LEU A 1 88 ? 0.252 7.335 10.123 1.00 95.56 88 LEU A CA 1
ATOM 668 C C . LEU A 1 88 ? -0.871 8.255 9.623 1.00 95.56 88 LEU A C 1
ATOM 670 O O . LEU A 1 88 ? -1.854 8.477 10.331 1.00 95.56 88 LEU A O 1
ATOM 674 N N . THR A 1 89 ? -0.750 8.745 8.387 1.00 96.88 89 THR A N 1
ATOM 675 C CA . THR A 1 89 ? -1.739 9.649 7.777 1.00 96.88 89 THR A CA 1
ATOM 676 C C . THR A 1 89 ? -3.103 8.972 7.625 1.00 96.88 89 THR A C 1
ATOM 678 O O . THR A 1 89 ? -4.142 9.596 7.851 1.00 96.88 89 THR A O 1
ATOM 681 N N . LEU A 1 90 ? -3.108 7.681 7.274 1.00 96.19 90 LEU A N 1
ATOM 682 C CA . LEU A 1 90 ? -4.315 6.868 7.183 1.00 96.19 90 LEU A CA 1
ATOM 683 C C . LEU A 1 90 ? -5.006 6.755 8.549 1.00 96.19 90 LEU A C 1
ATOM 685 O O . LEU A 1 90 ? -6.199 7.043 8.646 1.00 96.19 90 LEU A O 1
ATOM 689 N N . GLY A 1 91 ? -4.267 6.396 9.602 1.00 94.38 91 GLY A N 1
ATOM 690 C CA . GLY A 1 91 ? -4.801 6.258 10.959 1.00 94.38 91 GLY A CA 1
ATOM 691 C C . GLY A 1 91 ? -5.413 7.557 11.490 1.00 94.38 91 GLY A C 1
ATOM 692 O O . GLY A 1 91 ? -6.516 7.536 12.032 1.00 94.38 91 GLY A O 1
ATOM 693 N N . GLN A 1 92 ? -4.760 8.698 11.245 1.00 94.06 92 GLN A N 1
ATOM 694 C CA . GLN A 1 92 ? -5.254 10.031 11.627 1.00 94.06 92 GLN A CA 1
ATOM 695 C C . GLN A 1 92 ? -6.615 10.395 11.006 1.00 94.06 92 GLN A C 1
ATOM 697 O O . GLN A 1 92 ? -7.295 11.286 11.506 1.00 94.06 92 GLN A O 1
ATOM 702 N N . GLY A 1 93 ? -7.015 9.733 9.915 1.00 93.69 93 GLY A N 1
ATOM 703 C CA . GLY A 1 93 ? -8.302 9.959 9.252 1.00 93.69 93 GLY A CA 1
ATOM 704 C C . GLY A 1 93 ? -9.456 9.093 9.757 1.00 93.69 93 GLY A C 1
ATOM 705 O O . GLY A 1 93 ? -10.552 9.196 9.208 1.00 93.69 93 GLY A O 1
ATOM 706 N N . MET A 1 94 ? -9.241 8.209 10.735 1.00 93.44 94 MET A N 1
ATOM 707 C CA . MET A 1 94 ? -10.289 7.318 11.250 1.00 93.44 94 MET A CA 1
ATOM 708 C C . MET A 1 94 ? -11.205 8.065 12.226 1.00 93.44 94 MET A C 1
ATOM 710 O O . MET A 1 94 ? -10.903 8.226 13.407 1.00 93.44 94 MET A O 1
ATOM 714 N N . SER A 1 95 ? -12.341 8.544 11.722 1.00 89.12 95 SER A N 1
ATOM 715 C CA . SER A 1 95 ? -13.281 9.348 12.509 1.00 89.12 95 SER A CA 1
ATOM 716 C C . SER A 1 95 ? -13.912 8.553 13.654 1.00 89.12 95 SER A C 1
ATOM 718 O O . SER A 1 95 ? -14.368 7.430 13.455 1.00 89.12 95 SER A O 1
ATOM 720 N N . GLY A 1 96 ? -13.974 9.151 14.847 1.00 88.69 96 GLY A N 1
ATOM 721 C CA . GLY A 1 96 ? -14.539 8.520 16.046 1.00 88.69 96 GLY A CA 1
ATOM 722 C C . GLY A 1 96 ? -13.569 7.605 16.801 1.00 88.69 96 GLY A C 1
ATOM 723 O O . GLY A 1 96 ? -13.942 7.079 17.851 1.00 88.69 96 GLY A O 1
ATOM 724 N N . TYR A 1 97 ? -12.332 7.460 16.316 1.00 91.44 97 TYR A N 1
ATOM 725 C CA . TYR A 1 97 ? -11.304 6.623 16.927 1.00 91.44 97 TYR A CA 1
ATOM 726 C C . TYR A 1 97 ? -10.024 7.416 17.206 1.00 91.44 97 TYR A C 1
ATOM 728 O O . TYR A 1 97 ? -9.671 8.341 16.478 1.00 91.44 97 TYR A O 1
ATOM 736 N N . ASN A 1 98 ? -9.306 7.029 18.259 1.00 91.19 98 ASN A N 1
ATOM 737 C CA . ASN A 1 98 ? -7.894 7.345 18.412 1.00 91.19 98 ASN A CA 1
ATOM 738 C C . ASN A 1 98 ? -7.079 6.211 17.781 1.00 91.19 98 ASN A C 1
ATOM 740 O O . ASN A 1 98 ? -7.109 5.083 18.278 1.00 91.19 98 ASN A O 1
ATOM 744 N N . SER A 1 99 ? -6.385 6.494 16.682 1.00 92.12 99 SER A N 1
ATOM 745 C CA . SER A 1 99 ? -5.675 5.475 15.907 1.00 92.12 99 SER A CA 1
ATOM 746 C C . SER A 1 99 ? -4.186 5.468 16.191 1.00 92.12 99 SER A C 1
ATOM 748 O O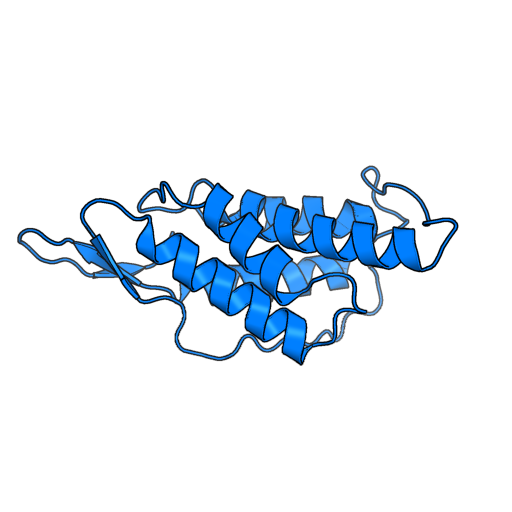 . SER A 1 99 ? -3.513 6.493 16.093 1.00 92.12 99 SER A O 1
ATOM 750 N N . THR A 1 100 ? -3.663 4.276 16.438 1.00 93.12 100 THR A N 1
ATOM 751 C CA . THR A 1 100 ? -2.241 4.010 16.607 1.00 93.12 100 THR A CA 1
ATOM 752 C C . THR A 1 100 ? -1.748 3.251 15.376 1.00 93.12 100 THR A C 1
ATOM 754 O O . THR A 1 100 ? -2.164 2.107 15.172 1.00 93.12 100 THR A O 1
ATOM 757 N N . PRO A 1 101 ? -0.893 3.849 14.526 1.00 89.94 101 PRO A N 1
ATOM 758 C CA . PRO A 1 101 ? -0.330 3.138 13.384 1.00 89.94 101 PRO A CA 1
ATOM 759 C C . PRO A 1 101 ? 0.553 1.959 13.817 1.00 89.94 101 PRO A C 1
ATOM 761 O O . PRO A 1 101 ? 0.981 1.912 14.974 1.00 89.94 101 PRO A O 1
ATOM 764 N N . PRO A 1 102 ? 0.852 1.017 12.899 1.00 93.50 102 PRO A N 1
ATOM 765 C CA . PRO A 1 102 ? 1.800 -0.064 13.139 1.00 93.50 102 PRO A CA 1
ATOM 766 C C . PRO A 1 102 ? 3.097 0.446 13.801 1.00 93.50 102 PRO A C 1
ATOM 768 O O . PRO A 1 102 ? 3.769 1.308 13.230 1.00 93.50 102 PRO A O 1
ATOM 771 N N . PRO A 1 103 ? 3.464 -0.056 14.995 1.00 85.38 103 PRO A N 1
ATOM 772 C CA . PRO A 1 103 ? 4.588 0.484 15.764 1.00 85.38 103 PRO A CA 1
ATOM 773 C C . PRO A 1 103 ? 5.947 -0.109 15.362 1.00 85.38 103 PRO A C 1
ATOM 775 O O . PRO A 1 103 ? 6.990 0.442 15.708 1.00 85.38 103 PRO A O 1
ATOM 778 N N . ALA A 1 104 ? 5.955 -1.253 14.671 1.00 88.81 104 ALA A N 1
ATOM 779 C CA . ALA A 1 104 ? 7.172 -1.939 14.245 1.00 88.81 104 ALA A CA 1
ATOM 780 C C . ALA A 1 104 ? 7.643 -1.455 12.866 1.00 88.81 104 ALA A C 1
ATOM 782 O O . ALA A 1 104 ? 6.837 -1.026 12.044 1.00 88.81 104 ALA A O 1
ATOM 783 N N . LEU A 1 105 ? 8.935 -1.602 12.566 1.00 85.69 105 LEU A N 1
ATOM 784 C CA . LEU A 1 105 ? 9.444 -1.387 11.208 1.00 85.69 105 LEU A CA 1
ATOM 785 C C . LEU A 1 105 ? 8.906 -2.456 10.247 1.00 85.69 105 LEU A C 1
ATOM 787 O O . LEU A 1 105 ? 8.864 -3.643 10.578 1.00 85.69 105 LEU A O 1
ATOM 791 N N . LEU A 1 106 ? 8.549 -2.044 9.029 1.00 89.12 106 LEU A N 1
ATOM 792 C CA . LEU A 1 106 ? 8.196 -2.966 7.953 1.00 89.12 106 LEU A CA 1
ATOM 793 C C . LEU A 1 106 ? 9.457 -3.670 7.435 1.00 89.12 106 LEU A C 1
ATOM 795 O O . LEU A 1 106 ? 10.290 -3.056 6.772 1.00 89.12 106 LEU A O 1
ATOM 799 N N . ILE A 1 107 ? 9.588 -4.972 7.675 1.00 86.25 107 ILE A N 1
ATOM 800 C CA . ILE A 1 107 ? 10.706 -5.762 7.146 1.00 86.25 107 ILE A CA 1
ATOM 801 C C . ILE A 1 107 ? 10.279 -6.425 5.837 1.00 86.25 107 ILE A C 1
ATOM 803 O O . ILE A 1 107 ? 9.496 -7.378 5.830 1.00 86.25 107 ILE A O 1
ATOM 807 N N . LEU A 1 108 ? 10.827 -5.938 4.723 1.00 86.19 108 LEU A N 1
ATOM 808 C CA . LEU A 1 108 ? 10.657 -6.558 3.413 1.00 86.19 108 LEU A CA 1
ATOM 809 C C . LEU A 1 108 ? 11.868 -7.429 3.098 1.00 86.19 108 LEU A C 1
ATOM 811 O O . LEU A 1 108 ? 13.004 -6.974 3.034 1.00 86.19 108 LEU A O 1
ATOM 815 N N . SER A 1 109 ? 11.593 -8.704 2.884 1.00 81.31 109 SER A N 1
ATOM 816 C CA . SER A 1 109 ? 12.525 -9.679 2.334 1.00 81.31 109 SER A CA 1
ATOM 817 C C . SER A 1 109 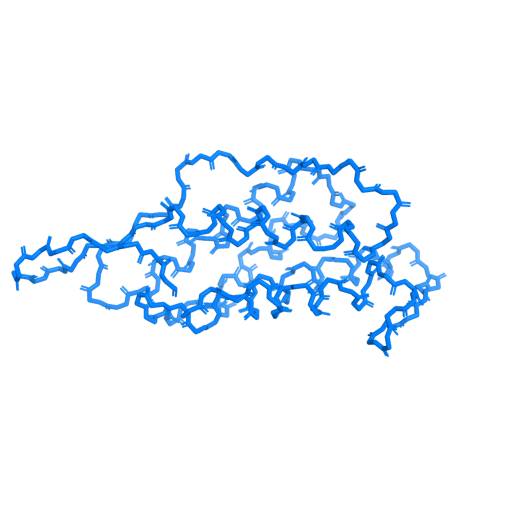? 11.721 -10.625 1.457 1.00 81.31 109 SER A C 1
ATOM 819 O O . SER A 1 109 ? 10.514 -10.771 1.653 1.00 81.31 109 SER A O 1
ATOM 821 N N . SER A 1 110 ? 12.347 -11.269 0.490 1.00 79.44 110 SER A N 1
ATOM 822 C CA . SER A 1 110 ? 11.675 -12.270 -0.329 1.00 79.44 110 SER A CA 1
ATOM 823 C C . SER A 1 110 ? 12.661 -13.382 -0.622 1.00 79.44 110 SER A C 1
ATOM 825 O O . SER A 1 110 ? 13.820 -13.112 -0.929 1.00 79.44 110 SER A O 1
ATOM 827 N N . SER A 1 111 ? 12.208 -14.622 -0.479 1.00 85.06 111 SER A N 1
ATOM 828 C CA . SER A 1 111 ? 12.920 -15.808 -0.965 1.00 85.06 111 SER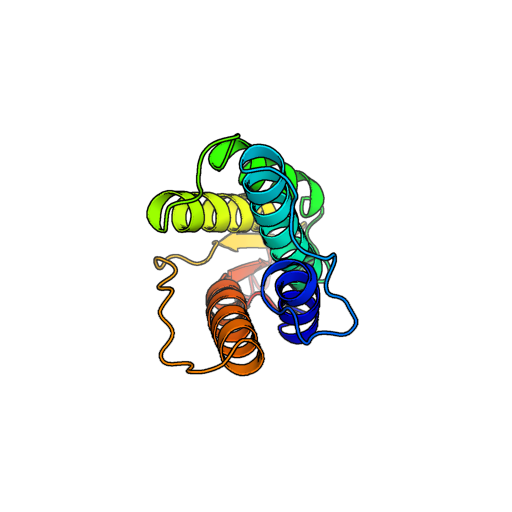 A CA 1
ATOM 829 C C . SER A 1 111 ? 12.309 -16.334 -2.266 1.00 85.06 111 SER A C 1
ATOM 831 O O . SER A 1 111 ? 12.647 -17.434 -2.699 1.00 85.06 111 SER A O 1
ATOM 833 N N . ALA A 1 112 ? 11.371 -15.586 -2.859 1.00 87.25 112 ALA A N 1
ATOM 834 C CA . ALA A 1 112 ? 10.694 -15.973 -4.085 1.00 87.25 112 ALA A CA 1
ATOM 835 C C . ALA A 1 112 ? 11.675 -16.082 -5.256 1.00 87.25 112 ALA A C 1
ATOM 837 O O . ALA A 1 112 ? 12.576 -15.257 -5.413 1.00 87.25 112 ALA A O 1
ATOM 838 N N . THR A 1 113 ? 11.454 -17.083 -6.102 1.00 90.69 113 THR A N 1
ATOM 839 C CA . THR A 1 113 ? 12.238 -17.316 -7.323 1.00 90.69 113 THR A CA 1
ATOM 840 C C . THR A 1 113 ? 11.530 -16.831 -8.585 1.00 90.69 113 THR A C 1
ATOM 842 O O . THR A 1 113 ? 12.122 -16.853 -9.659 1.00 90.69 113 THR A O 1
ATOM 845 N N . ASP A 1 114 ? 10.273 -16.400 -8.468 1.00 93.81 114 ASP A N 1
ATOM 846 C CA . ASP A 1 114 ? 9.449 -15.898 -9.564 1.00 93.81 114 ASP A CA 1
ATOM 847 C C . ASP A 1 114 ? 8.674 -14.632 -9.157 1.00 93.81 114 ASP A C 1
ATOM 849 O O . ASP A 1 114 ? 8.544 -14.304 -7.973 1.00 93.81 114 ASP A O 1
ATOM 853 N N . TYR A 1 115 ? 8.176 -13.907 -10.161 1.00 92.25 115 TYR A N 1
ATOM 854 C CA . TYR A 1 115 ? 7.499 -12.624 -9.977 1.00 92.25 115 TYR A CA 1
ATOM 855 C C . TYR A 1 115 ? 6.180 -12.734 -9.204 1.00 92.25 115 TYR A C 1
ATOM 857 O O . TYR A 1 115 ? 5.922 -11.896 -8.341 1.00 92.25 115 TYR A O 1
ATOM 865 N N . ASP A 1 116 ? 5.361 -13.754 -9.472 1.00 93.50 116 ASP A N 1
ATOM 866 C CA . ASP A 1 116 ? 4.042 -13.909 -8.845 1.00 93.50 116 ASP A CA 1
ATOM 867 C C . ASP A 1 116 ? 4.177 -14.198 -7.344 1.00 93.50 116 ASP A C 1
ATOM 869 O O . ASP A 1 116 ? 3.578 -13.518 -6.502 1.00 93.50 116 ASP A O 1
ATOM 873 N N . SER A 1 117 ? 5.045 -15.151 -7.003 1.00 94.12 117 SER A N 1
ATOM 874 C CA . SER A 1 117 ? 5.430 -15.485 -5.634 1.00 94.12 117 SER A CA 1
ATOM 875 C C . SER A 1 117 ? 6.027 -14.275 -4.922 1.00 94.12 117 SER A C 1
ATOM 877 O O . SER A 1 117 ? 5.668 -13.990 -3.777 1.00 94.12 117 SER A O 1
ATOM 879 N N . ASN A 1 118 ? 6.879 -13.503 -5.603 1.00 94.31 118 ASN A N 1
ATOM 880 C CA . ASN A 1 118 ? 7.476 -12.305 -5.026 1.00 94.31 118 ASN A CA 1
ATOM 881 C C . ASN A 1 118 ? 6.418 -11.245 -4.692 1.00 94.31 118 ASN A C 1
ATOM 883 O O . ASN A 1 118 ? 6.373 -10.759 -3.561 1.00 94.31 118 ASN A O 1
ATOM 887 N N . CYS A 1 119 ? 5.535 -10.911 -5.637 1.00 94.75 119 CYS A N 1
ATOM 888 C CA . CYS A 1 119 ? 4.514 -9.888 -5.415 1.00 94.75 119 CYS A CA 1
ATOM 889 C C . CYS A 1 119 ? 3.465 -10.365 -4.386 1.00 94.75 119 CYS A C 1
ATOM 891 O O . CYS A 1 119 ? 3.015 -9.566 -3.565 1.00 94.75 119 CYS A O 1
ATOM 893 N N . SER A 1 120 ? 3.188 -11.675 -4.308 1.00 95.50 120 SER A N 1
ATOM 894 C CA . SER A 1 120 ? 2.369 -12.284 -3.245 1.00 95.50 120 SER A CA 1
ATOM 895 C C . SER A 1 120 ? 3.019 -12.177 -1.857 1.00 95.50 120 SER A C 1
ATOM 897 O O . SER A 1 120 ? 2.363 -11.770 -0.898 1.00 95.50 120 SER A O 1
ATOM 899 N N . GLN A 1 121 ? 4.314 -12.493 -1.729 1.00 95.75 121 GLN A N 1
ATOM 900 C CA . GLN A 1 121 ? 5.037 -12.375 -0.456 1.00 95.75 121 GLN A CA 1
ATOM 901 C C . GLN A 1 121 ? 5.114 -10.924 0.024 1.00 95.75 121 GLN A C 1
ATOM 903 O O . GLN A 1 121 ? 4.914 -10.660 1.211 1.00 95.75 121 GLN A O 1
ATOM 908 N N . ILE A 1 122 ? 5.379 -9.981 -0.884 1.00 95.38 122 ILE A N 1
ATOM 909 C CA . ILE A 1 122 ? 5.402 -8.554 -0.555 1.00 95.38 122 ILE A CA 1
ATOM 910 C C . ILE A 1 122 ? 4.013 -8.096 -0.100 1.00 95.38 122 ILE A C 1
ATOM 912 O O . ILE A 1 122 ? 3.908 -7.489 0.966 1.00 95.38 122 ILE A O 1
ATOM 916 N N . ALA A 1 123 ? 2.957 -8.421 -0.854 1.00 96.38 123 ALA A N 1
ATOM 917 C CA . ALA A 1 123 ? 1.583 -8.068 -0.498 1.00 96.38 123 ALA A CA 1
ATOM 918 C C . ALA A 1 123 ? 1.212 -8.578 0.897 1.00 96.38 123 ALA A C 1
ATOM 920 O O . ALA A 1 123 ? 0.738 -7.808 1.735 1.00 96.38 123 ALA A O 1
ATOM 921 N N . SER A 1 124 ? 1.515 -9.848 1.173 1.00 95.81 124 SER A N 1
ATOM 922 C CA . SER A 1 124 ? 1.235 -10.448 2.471 1.00 95.81 124 SER A CA 1
ATOM 923 C C . SER A 1 124 ? 2.008 -9.761 3.595 1.00 95.81 124 SER A C 1
ATOM 925 O O . SER A 1 124 ? 1.422 -9.403 4.613 1.00 95.81 124 SER A O 1
ATOM 927 N N . LYS A 1 125 ? 3.306 -9.482 3.415 1.00 95.12 125 LYS A N 1
ATOM 928 C CA . LYS A 1 125 ? 4.116 -8.786 4.431 1.00 95.12 125 LYS A CA 1
ATOM 929 C C . LYS A 1 125 ? 3.602 -7.380 4.729 1.00 95.12 125 LYS A C 1
ATOM 931 O O . LYS A 1 125 ? 3.459 -7.030 5.897 1.00 95.12 125 LYS A O 1
ATOM 936 N N . VAL A 1 126 ? 3.298 -6.593 3.698 1.00 95.81 126 VAL A N 1
ATOM 937 C CA . VAL A 1 126 ? 2.831 -5.208 3.862 1.00 95.81 126 VAL A CA 1
ATOM 938 C C . VAL A 1 126 ? 1.446 -5.163 4.499 1.00 95.81 126 VAL A C 1
ATOM 940 O O . VAL A 1 126 ? 1.253 -4.464 5.492 1.00 95.81 126 VAL A O 1
ATOM 943 N N . CYS A 1 127 ? 0.480 -5.910 3.964 1.00 95.31 127 CYS A N 1
ATOM 944 C CA . CYS A 1 127 ? -0.889 -5.853 4.465 1.00 95.31 127 CYS A CA 1
ATOM 945 C C . CYS A 1 127 ? -1.004 -6.540 5.853 1.00 95.31 127 CYS A C 1
ATOM 947 O O . CYS A 1 127 ? -1.741 -6.036 6.699 1.00 95.31 127 CYS A O 1
ATOM 949 N N . ASN A 1 128 ? -0.211 -7.578 6.176 1.00 94.75 128 ASN A N 1
ATOM 950 C CA . ASN A 1 128 ? -0.116 -8.093 7.557 1.00 94.75 128 ASN A CA 1
ATOM 951 C C 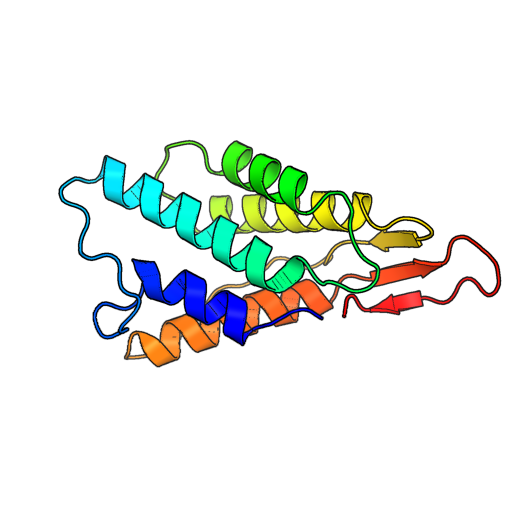. ASN A 1 128 ? 0.485 -7.072 8.521 1.00 94.75 128 ASN A C 1
ATOM 953 O O . ASN A 1 128 ? -0.014 -6.917 9.632 1.00 94.75 128 ASN A O 1
ATOM 957 N N . TRP A 1 129 ? 1.529 -6.356 8.102 1.00 95.62 129 TRP A N 1
ATOM 958 C CA . TRP A 1 129 ? 2.105 -5.286 8.906 1.00 95.62 129 TRP A CA 1
ATOM 959 C C . TRP A 1 129 ? 1.088 -4.160 9.160 1.00 95.62 129 TRP A C 1
ATOM 961 O O . TRP A 1 129 ? 0.931 -3.741 10.304 1.00 95.62 129 TRP A O 1
ATOM 971 N N . LEU A 1 130 ? 0.313 -3.742 8.151 1.00 95.31 130 LEU A N 1
ATOM 972 C CA . LEU A 1 130 ? -0.758 -2.747 8.315 1.00 95.31 130 LEU A CA 1
ATOM 973 C C . LEU A 1 130 ? -1.828 -3.176 9.332 1.00 95.31 130 LEU A C 1
ATOM 975 O O . LEU A 1 130 ? -2.263 -2.350 10.130 1.00 95.31 130 LEU A O 1
ATOM 979 N N . ARG A 1 131 ? -2.211 -4.461 9.360 1.00 94.50 131 ARG A N 1
ATOM 980 C CA . ARG A 1 131 ? -3.187 -5.002 10.332 1.00 94.50 131 ARG A CA 1
ATOM 981 C C . ARG A 1 131 ? -2.720 -4.944 11.788 1.00 94.50 131 ARG A C 1
ATOM 983 O O . ARG A 1 131 ? -3.531 -5.123 12.688 1.00 94.50 131 ARG A O 1
ATOM 990 N N . THR A 1 132 ? -1.432 -4.699 12.038 1.00 9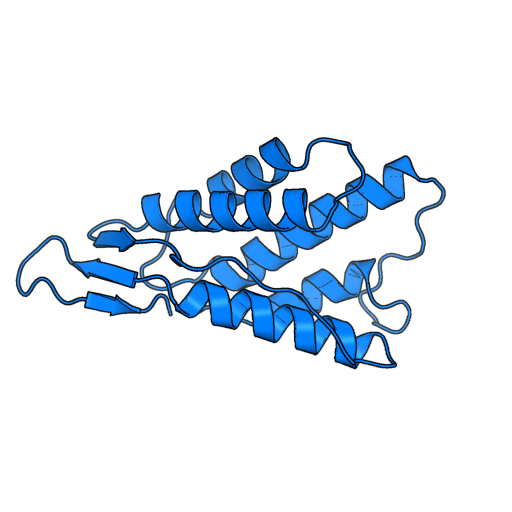4.94 132 THR A N 1
ATOM 991 C CA . THR A 1 132 ? -0.924 -4.492 13.406 1.00 94.94 132 THR A CA 1
ATOM 992 C C . THR A 1 132 ? -1.242 -3.103 13.964 1.00 94.94 132 THR A C 1
ATOM 994 O O . THR A 1 132 ? -1.055 -2.874 15.158 1.00 94.94 132 THR A O 1
ATOM 997 N N . GLY A 1 133 ? -1.737 -2.187 13.124 1.00 93.06 133 GLY A N 1
ATOM 998 C CA . GLY A 1 133 ? -2.310 -0.926 13.573 1.00 93.06 133 GLY A CA 1
ATOM 999 C C . GLY A 1 133 ? -3.573 -1.150 14.406 1.00 93.06 133 GLY A C 1
ATOM 1000 O O . GLY A 1 133 ? -4.285 -2.145 14.251 1.00 93.06 133 GLY A O 1
ATOM 1001 N N . GLN A 1 134 ? -3.836 -0.220 15.316 1.00 93.94 134 GLN A N 1
ATOM 1002 C CA . GLN A 1 134 ? -4.946 -0.289 16.260 1.00 93.94 134 GLN A CA 1
ATOM 1003 C C . GLN A 1 134 ? -5.770 0.992 16.219 1.00 93.94 134 GLN A C 1
ATOM 1005 O O . GLN A 1 134 ? -5.279 2.072 15.891 1.00 93.94 134 GLN A O 1
ATOM 1010 N N . SER A 1 135 ? -7.036 0.882 16.583 1.00 92.06 135 SER A N 1
ATOM 1011 C CA . SER A 1 135 ? -7.950 2.008 16.729 1.00 92.06 135 SER A CA 1
ATOM 1012 C C . SER A 1 135 ? -8.762 1.826 18.001 1.00 92.06 135 SER A C 1
ATOM 1014 O O . SER A 1 135 ? -9.303 0.749 18.236 1.00 92.06 135 SER A O 1
ATOM 1016 N N . MET A 1 136 ? -8.840 2.863 18.829 1.00 93.06 136 MET A N 1
ATOM 1017 C CA . MET A 1 136 ? -9.626 2.863 20.061 1.00 93.06 136 MET A CA 1
ATOM 1018 C C . MET A 1 136 ? -10.827 3.784 19.900 1.00 93.06 136 MET A C 1
ATOM 1020 O O . MET A 1 136 ? -10.648 4.953 19.563 1.00 93.06 136 MET A O 1
ATOM 1024 N N . LEU A 1 137 ? -12.035 3.287 20.159 1.00 90.88 137 LEU A N 1
ATOM 1025 C CA . LEU A 1 137 ? -13.242 4.111 20.114 1.00 90.88 137 LEU A CA 1
ATOM 1026 C C . LEU A 1 137 ? -13.125 5.267 21.124 1.00 90.88 137 LEU A C 1
ATOM 1028 O O . LEU A 1 137 ? -12.766 5.048 22.278 1.00 90.88 137 LEU A O 1
ATOM 1032 N N . LEU A 1 138 ? -13.416 6.500 20.700 1.00 90.94 138 LEU A N 1
ATOM 1033 C CA . LEU A 1 138 ? -13.291 7.689 21.562 1.00 90.94 138 LEU A CA 1
ATOM 1034 C C . LEU A 1 138 ? -14.395 7.800 22.619 1.00 90.94 138 LEU A C 1
ATOM 1036 O O . LEU A 1 138 ? -14.273 8.578 23.565 1.00 90.94 138 LEU A O 1
ATOM 1040 N N . VAL A 1 139 ? -15.489 7.068 22.429 1.00 89.44 139 VAL A N 1
ATOM 1041 C CA . VAL A 1 139 ? -16.627 7.038 23.345 1.00 89.44 139 VAL A CA 1
ATOM 1042 C C . VAL A 1 139 ? -16.697 5.682 24.055 1.00 89.44 139 VAL A C 1
ATOM 1044 O O . VAL A 1 139 ? -16.286 4.668 23.479 1.00 89.44 139 VAL A O 1
ATOM 1047 N N . PRO A 1 140 ? -17.243 5.624 25.288 1.00 86.81 140 PRO A N 1
ATOM 1048 C CA . PRO A 1 140 ? -17.451 4.366 25.993 1.00 86.81 140 PRO A CA 1
ATOM 1049 C C . PRO A 1 140 ? -18.164 3.329 25.104 1.00 86.81 140 PRO A C 1
ATOM 1051 O O . PRO A 1 140 ? -19.105 3.689 24.395 1.00 86.81 140 PRO A O 1
ATOM 1054 N N . PRO A 1 141 ? -17.743 2.052 25.130 1.00 87.75 141 PRO A N 1
ATOM 1055 C CA . PRO A 1 141 ? -16.874 1.436 26.138 1.00 87.75 141 PRO A CA 1
ATOM 1056 C C . PRO A 1 141 ? -15.351 1.588 25.916 1.00 87.75 141 PRO A C 1
ATOM 1058 O O . PRO A 1 141 ? -14.594 0.961 26.649 1.00 87.75 141 PRO A O 1
ATOM 1061 N N . ASN A 1 142 ? -14.884 2.431 24.980 1.00 88.44 142 ASN A N 1
ATOM 1062 C CA . ASN A 1 142 ? -13.459 2.604 24.638 1.00 88.44 142 ASN A CA 1
ATOM 1063 C C . ASN A 1 142 ? -12.788 1.306 24.146 1.00 88.44 142 ASN A C 1
ATOM 1065 O O . ASN A 1 142 ? -11.670 0.969 24.539 1.00 88.44 142 ASN A O 1
ATOM 1069 N N . THR A 1 143 ? -13.489 0.548 23.300 1.00 90.12 143 THR A N 1
ATOM 1070 C CA . THR A 1 143 ? -12.980 -0.702 22.720 1.00 90.12 143 THR A CA 1
ATOM 1071 C C . THR A 1 143 ? -11.765 -0.442 21.834 1.00 90.12 143 THR A C 1
ATOM 1073 O O . THR A 1 143 ? -11.782 0.477 21.014 1.00 90.12 143 THR A O 1
ATOM 1076 N N . ILE A 1 144 ? -10.731 -1.272 21.982 1.00 90.56 144 ILE A N 1
ATOM 1077 C CA . ILE A 1 144 ? -9.580 -1.319 21.076 1.00 90.56 144 ILE A CA 1
ATOM 1078 C C . ILE A 1 144 ? -9.847 -2.391 20.022 1.00 90.56 144 ILE A C 1
ATOM 1080 O O . ILE A 1 144 ? -10.109 -3.545 20.360 1.00 90.56 144 ILE A O 1
ATOM 1084 N N . GLU A 1 145 ? -9.737 -2.014 18.755 1.00 90.69 145 GLU A N 1
ATOM 1085 C CA . GLU A 1 145 ? -9.944 -2.887 17.603 1.00 90.69 145 GLU A CA 1
ATOM 1086 C C . GLU A 1 145 ? -8.724 -2.830 16.672 1.00 90.69 145 GLU A C 1
ATOM 1088 O O . GLU A 1 145 ? -8.099 -1.770 16.540 1.00 90.69 145 GLU A O 1
ATOM 1093 N N . PRO A 1 146 ? -8.343 -3.953 16.037 1.00 90.69 146 PRO A N 1
ATOM 1094 C CA . PRO A 1 146 ? -7.320 -3.942 15.004 1.00 90.69 146 PRO A CA 1
ATOM 1095 C C . PRO A 1 146 ? -7.835 -3.236 13.751 1.00 90.69 146 PRO A C 1
ATOM 1097 O O . PRO A 1 146 ? -9.033 -3.212 13.471 1.00 90.69 146 PRO A O 1
ATOM 1100 N N . TRP A 1 147 ? -6.911 -2.718 12.954 1.00 92.12 147 TRP A N 1
ATOM 1101 C CA . TRP A 1 147 ? -7.219 -2.248 11.612 1.00 92.12 147 TRP A CA 1
ATOM 1102 C C . TRP A 1 147 ? -7.627 -3.426 10.732 1.00 92.12 147 TRP A C 1
ATOM 1104 O O . TRP A 1 147 ? -6.812 -4.317 10.471 1.00 92.12 147 TRP A O 1
ATOM 1114 N N . LEU A 1 148 ? -8.887 -3.434 10.285 1.00 85.94 148 LEU A N 1
ATOM 1115 C CA . LEU A 1 148 ? -9.444 -4.541 9.510 1.00 85.94 148 LEU A CA 1
ATOM 1116 C C . LEU A 1 148 ? -9.552 -4.264 8.035 1.00 85.94 148 LEU A C 1
ATOM 1118 O O . LEU A 1 148 ? -10.133 -3.248 7.570 1.00 85.94 148 LEU A O 1
#

Secondary structure (DSSP, 8-state):
---HHHHHHHHHHHH-TTSTT-----SSHHHHHHHHHHHHHHHHHHHHTT-SSPBTTHHHHHHHHHHHHTTS---HHHHHHHHHHHHHHHHHTBTTEEEE---S--------SSHHHHHHHHHHHHHHHHTT-EEEESSTT--EEE--

pLDDT: mean 92.66, std 3.8, range [76.25, 97.81]

Sequence (148 aa):
MISESAFKTELEKFCNPHSPDYLGDPQTRTIAIQRANQGWVNALYECAKNISPVSTNANAAKAAFLGIVGIEVMTLEILQHAVSQFALTLGQGMSGYNSTPPPALLILSSSATDYDSNCSQIASKVCNWLRTGQSMLLVPPNTIEPWL

Nearest PDB structures (foldseek):
  7drn-assembly1_B  TM=3.530E-01  e=3.264E+00  Plesiocystis pacifica SIR-1
  7ztb-assembly2_B  TM=3.355E-01  e=4.817E+00  Salmonella

Mean predicted aligned error: 3.63 Å

Organism: NCBI:txid1192864

Radius of gyration: 15.6 Å; Cα contacts (8 Å, |Δi|>4): 256; chains: 1; bounding box: 33×31×48 Å

Solvent-accessible surface area (backbone atoms only — not comparable to full-atom values): 7724 Å² total; per-residue (Å²): 66,63,31,41,68,46,18,25,58,36,38,28,28,78,67,20,91,85,41,95,66,34,72,67,85,61,93,41,71,69,54,39,41,52,50,52,57,52,29,54,43,48,10,52,38,57,14,44,60,56,21,37,73,58,35,81,19,42,67,57,11,41,53,46,21,50,67,61,46,62,90,52,83,80,44,72,69,48,46,42,52,16,53,50,44,20,42,44,40,26,30,74,23,22,76,71,39,55,46,44,45,49,87,68,83,76,79,85,77,76,88,55,92,48,50,68,56,34,40,48,50,49,21,48,49,53,48,55,47,52,37,62,12,37,34,26,38,72,53,87,91,47,55,74,42,59,40,47